Protein AF-A0A0W8F788-F1 (afdb_monomer_lite)

Organism: NCBI:txid938273

Foldseek 3Di:
DVVVVVVVVVVVVVVVVVVVVVVVVVVVVVLVVVVVVVLPDDDDPVSNVLLVQLLVCQVPVQFDALVVSCVSVVHDPVPVVVSVSNVVSLVVCVVSVQWDQDPHHIHGDD

Structure (mmCIF, N/CA/C/O backbone):
data_AF-A0A0W8F788-F1
#
_entry.id   AF-A0A0W8F788-F1
#
loop_
_atom_site.group_PDB
_atom_site.id
_atom_site.type_symbol
_atom_site.label_atom_id
_atom_site.label_alt_id
_atom_site.label_comp_id
_atom_site.label_asym_id
_atom_site.label_entity_id
_atom_site.label_seq_id
_atom_site.pdbx_PDB_ins_code
_atom_site.Cartn_x
_atom_site.Cartn_y
_atom_site.Cartn_z
_atom_site.occupancy
_atom_site.B_iso_or_equiv
_atom_site.auth_seq_id
_atom_site.auth_comp_id
_atom_site.auth_asym_id
_atom_site.auth_atom_id
_atom_site.pdbx_PDB_model_num
ATOM 1 N N . MET A 1 1 ? -23.296 -6.146 46.065 1.00 61.56 1 MET A N 1
ATOM 2 C CA . MET A 1 1 ? -23.721 -6.913 44.873 1.00 61.56 1 MET A CA 1
ATOM 3 C C . MET A 1 1 ? -22.659 -6.781 43.796 1.00 61.56 1 MET A C 1
ATOM 5 O O . MET A 1 1 ? -22.560 -5.747 43.152 1.00 61.56 1 MET A O 1
ATOM 9 N N . GLU A 1 2 ? -21.844 -7.814 43.640 1.00 76.00 2 GLU A N 1
ATOM 10 C CA . GLU A 1 2 ? -20.748 -7.891 42.664 1.00 76.00 2 GLU A CA 1
ATOM 11 C C . GLU A 1 2 ? -21.257 -7.888 41.210 1.00 76.00 2 GLU A C 1
ATOM 13 O O . GLU A 1 2 ? -20.710 -7.206 40.352 1.00 76.00 2 GLU A O 1
ATOM 18 N N . ILE A 1 3 ? -22.417 -8.511 40.971 1.00 83.56 3 ILE A N 1
ATOM 19 C CA . ILE A 1 3 ? -23.109 -8.543 39.670 1.00 83.56 3 ILE A CA 1
ATOM 20 C C . ILE A 1 3 ? -23.505 -7.139 39.175 1.00 83.56 3 ILE A C 1
ATOM 22 O O . ILE A 1 3 ? -23.503 -6.890 37.973 1.00 83.56 3 ILE A O 1
ATOM 26 N N . GLY A 1 4 ? -23.845 -6.217 40.082 1.00 83.38 4 GLY A N 1
ATOM 27 C CA . GLY A 1 4 ? -24.185 -4.834 39.727 1.00 83.38 4 GLY A CA 1
ATOM 28 C C . GLY A 1 4 ? -22.968 -4.057 39.226 1.00 83.38 4 GLY A C 1
ATOM 29 O O . GLY A 1 4 ? -23.030 -3.457 38.160 1.00 83.38 4 GLY A O 1
ATOM 30 N N . LYS A 1 5 ? -21.839 -4.165 39.940 1.00 87.56 5 LYS A N 1
ATOM 31 C CA . LYS A 1 5 ? -20.563 -3.551 39.539 1.00 87.56 5 LYS A CA 1
ATOM 32 C C . LYS A 1 5 ? -20.053 -4.097 38.207 1.00 87.56 5 LYS A C 1
ATOM 34 O O . LYS A 1 5 ? -19.721 -3.315 37.328 1.00 87.56 5 LYS A O 1
ATOM 39 N N . LEU A 1 6 ? -20.088 -5.418 38.023 1.00 87.06 6 LEU A N 1
ATOM 40 C CA . LEU A 1 6 ? -19.665 -6.050 36.769 1.00 87.06 6 LEU A CA 1
ATOM 41 C C . LEU A 1 6 ? -20.523 -5.613 35.568 1.0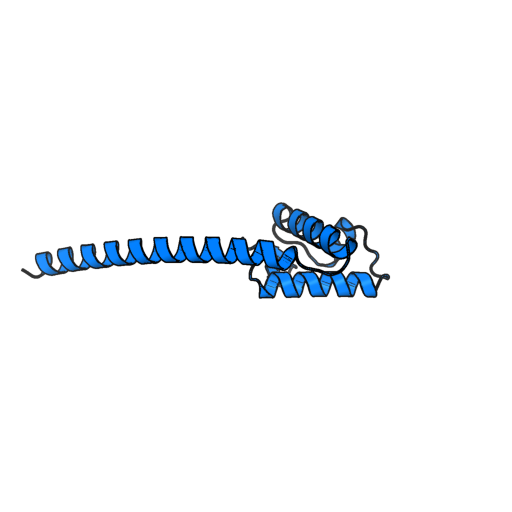0 87.06 6 LEU A C 1
ATOM 43 O O . LEU A 1 6 ? -20.022 -5.512 34.450 1.00 87.06 6 LEU A O 1
ATOM 47 N N . ARG A 1 7 ? -21.820 -5.340 35.775 1.00 88.25 7 ARG A N 1
ATOM 48 C CA . ARG A 1 7 ? -22.709 -4.823 34.720 1.00 88.25 7 ARG A CA 1
ATOM 49 C C . ARG A 1 7 ? -22.428 -3.364 34.366 1.00 88.25 7 ARG A C 1
ATOM 51 O O . ARG A 1 7 ? -22.538 -3.026 33.189 1.00 88.25 7 ARG A O 1
ATOM 58 N N . GLU A 1 8 ? -22.096 -2.541 35.356 1.00 92.50 8 GLU A N 1
ATOM 59 C CA . GLU A 1 8 ? -21.673 -1.146 35.170 1.00 92.50 8 GLU A CA 1
ATOM 60 C C . GLU A 1 8 ? -20.374 -1.099 34.353 1.00 92.50 8 GLU A C 1
ATOM 62 O O . GLU A 1 8 ? -20.330 -0.510 33.277 1.00 92.50 8 GLU A O 1
ATOM 67 N N . GLU A 1 9 ? -19.368 -1.862 34.780 1.00 90.06 9 GLU A N 1
ATOM 68 C CA . GLU A 1 9 ? -18.054 -1.939 34.136 1.00 90.06 9 GLU A CA 1
ATOM 69 C C . GLU A 1 9 ? -18.154 -2.482 32.699 1.00 90.06 9 GLU A C 1
ATOM 71 O O . GLU A 1 9 ? -17.581 -1.930 31.761 1.00 90.06 9 GLU A O 1
ATOM 76 N N . CYS A 1 10 ? -18.987 -3.503 32.468 1.00 91.88 10 CYS A N 1
ATOM 77 C CA . CYS A 1 10 ? -19.281 -3.996 31.118 1.00 91.88 10 CYS A CA 1
ATOM 78 C C . CYS A 1 10 ? -19.954 -2.962 30.205 1.00 91.88 10 CYS A C 1
ATOM 80 O O . CYS A 1 10 ? -19.898 -3.120 28.980 1.00 91.88 10 CYS A O 1
ATOM 82 N N . ARG A 1 11 ? -20.672 -1.984 30.767 1.00 93.25 11 ARG A N 1
ATOM 83 C CA . ARG A 1 11 ? -21.303 -0.905 30.002 1.00 93.25 11 ARG A CA 1
ATOM 84 C C . ARG A 1 11 ? -20.267 0.159 29.661 1.00 93.25 11 ARG A C 1
ATOM 86 O O . ARG A 1 11 ? -20.118 0.470 28.485 1.00 93.25 11 ARG A O 1
ATOM 93 N N . GLU A 1 12 ? -19.500 0.609 30.649 1.00 93.88 12 GLU A N 1
ATOM 94 C CA . GLU A 1 12 ? -18.423 1.588 30.462 1.00 93.88 12 GLU A CA 1
ATOM 95 C C . GLU A 1 12 ? -17.391 1.111 29.434 1.00 93.88 12 GLU A C 1
ATOM 97 O O . GLU A 1 12 ? -17.065 1.836 28.497 1.00 93.88 12 GLU A O 1
ATOM 102 N N . LEU A 1 13 ? -16.958 -0.151 29.527 1.00 90.88 13 LEU A N 1
ATOM 103 C CA . LEU A 1 13 ? -16.025 -0.741 28.563 1.00 90.88 13 LEU A CA 1
ATOM 104 C C . LEU A 1 13 ? -16.595 -0.788 27.139 1.00 90.88 13 LEU A C 1
ATOM 106 O O . LEU A 1 13 ? -15.853 -0.630 26.171 1.00 90.88 13 LEU A O 1
ATOM 110 N N . ARG A 1 14 ? -17.907 -1.004 26.981 1.00 92.12 14 ARG A N 1
ATOM 111 C CA . ARG A 1 14 ? -18.551 -0.983 25.657 1.00 92.12 14 ARG A CA 1
ATOM 112 C C . ARG A 1 14 ? -18.623 0.426 25.085 1.00 92.12 14 ARG A C 1
ATOM 114 O O . ARG A 1 14 ? -18.404 0.588 23.883 1.00 92.12 14 ARG A O 1
ATOM 121 N N . ASP A 1 15 ? -18.919 1.411 25.922 1.00 92.56 15 ASP A N 1
ATOM 122 C CA . ASP A 1 15 ? -19.011 2.808 25.508 1.00 92.56 15 ASP A CA 1
ATOM 123 C C . ASP A 1 15 ? -17.630 3.365 25.125 1.00 92.56 15 ASP A C 1
ATOM 125 O O . ASP A 1 15 ? -17.494 3.972 24.057 1.00 92.56 15 ASP A O 1
ATOM 129 N N . ASP A 1 16 ? -16.586 3.050 25.899 1.00 89.75 16 ASP A N 1
ATOM 130 C CA . ASP A 1 16 ? -15.191 3.390 25.576 1.00 89.75 16 ASP A CA 1
ATOM 131 C C . ASP A 1 16 ? -14.739 2.727 24.265 1.00 89.75 16 ASP A C 1
ATOM 133 O O . ASP A 1 16 ? -14.186 3.371 23.368 1.00 89.75 16 ASP A O 1
ATOM 137 N N . LEU A 1 17 ? -15.062 1.443 24.083 1.00 89.81 17 LEU A N 1
ATOM 138 C CA . LEU A 1 17 ? -14.739 0.717 22.855 1.00 89.81 17 LEU A CA 1
ATOM 139 C C . LEU A 1 17 ? -15.455 1.310 21.632 1.00 89.81 17 LEU A C 1
ATOM 141 O O . LEU A 1 17 ? -14.881 1.358 20.541 1.00 89.81 17 LEU A O 1
ATOM 145 N N . LYS A 1 18 ? -16.686 1.806 21.799 1.00 90.19 18 LYS A N 1
ATOM 146 C CA . LYS A 1 18 ? -17.425 2.500 20.737 1.00 90.19 18 LYS A CA 1
ATOM 147 C C . LYS A 1 18 ? -16.788 3.848 20.391 1.00 90.19 18 LYS A C 1
ATOM 149 O O . LYS A 1 18 ? -16.624 4.138 19.207 1.00 90.19 18 LYS A O 1
ATOM 154 N N . GLN A 1 19 ? -16.396 4.647 21.383 1.00 84.19 19 GLN A N 1
ATOM 155 C CA . GLN A 1 19 ? -15.704 5.919 21.142 1.00 84.19 19 GLN A CA 1
ATOM 156 C C . GLN A 1 19 ? -14.361 5.719 20.437 1.00 84.19 19 GLN A C 1
ATOM 158 O O . GLN A 1 19 ? -14.082 6.398 19.448 1.00 84.19 19 GLN A O 1
ATOM 163 N N . LYS A 1 20 ? -13.561 4.743 20.880 1.00 81.31 20 LYS A N 1
ATOM 164 C CA . LYS A 1 20 ? -12.270 4.413 20.256 1.00 81.31 20 LYS A CA 1
ATOM 165 C C . LYS A 1 20 ? -12.413 4.011 18.792 1.00 81.31 20 LYS A C 1
ATOM 167 O O . LYS A 1 20 ? -11.613 4.449 17.971 1.00 81.31 20 LYS A O 1
ATOM 172 N N . LYS A 1 21 ? -13.451 3.242 18.447 1.00 80.50 21 LYS A N 1
ATOM 173 C CA . LYS A 1 21 ? -13.752 2.887 17.050 1.00 80.50 21 LYS A CA 1
ATOM 174 C C . LYS A 1 21 ? -14.050 4.107 16.181 1.00 80.50 21 LYS A C 1
ATOM 176 O O . LYS A 1 21 ? -13.472 4.227 15.112 1.00 80.50 21 LYS A O 1
ATOM 181 N N . ILE A 1 22 ? -14.877 5.037 16.658 1.00 83.06 22 ILE A N 1
ATOM 182 C CA . ILE A 1 22 ? -15.213 6.263 15.910 1.00 83.06 22 ILE A CA 1
ATOM 183 C C . ILE A 1 22 ? -13.958 7.106 15.646 1.00 83.06 22 ILE A C 1
ATOM 185 O O . ILE A 1 22 ? -13.768 7.643 14.555 1.00 83.06 22 ILE A O 1
ATOM 189 N N . VAL A 1 23 ? -13.086 7.223 16.648 1.00 77.31 23 VAL A N 1
ATOM 190 C CA . VAL A 1 23 ? -11.823 7.959 16.521 1.00 77.31 23 VAL A CA 1
ATOM 191 C C . VAL A 1 23 ? -10.881 7.269 15.5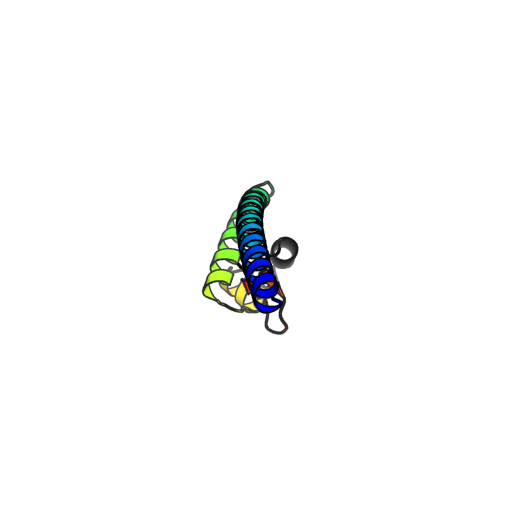28 1.00 77.31 23 VAL A C 1
ATOM 193 O O . VAL A 1 23 ? -10.291 7.948 14.690 1.00 77.31 23 VAL A O 1
ATOM 196 N N . LEU A 1 24 ? -10.788 5.936 15.568 1.00 74.38 24 LEU A N 1
ATOM 197 C CA . LEU A 1 24 ? -10.030 5.150 14.589 1.00 74.38 24 LEU A CA 1
ATOM 198 C C . LEU A 1 24 ? -10.547 5.357 13.161 1.00 74.38 24 LEU A C 1
ATOM 200 O O . LEU A 1 24 ? -9.757 5.701 12.290 1.00 74.38 24 LEU A O 1
ATOM 204 N N . GLU A 1 25 ? -11.856 5.245 12.930 1.00 73.50 25 GLU A N 1
ATOM 205 C CA . GLU A 1 25 ? -12.471 5.457 11.608 1.00 73.50 25 GLU A CA 1
ATOM 206 C C . GLU A 1 25 ? -12.192 6.867 11.059 1.00 73.50 25 GLU A C 1
ATOM 208 O O . GLU A 1 25 ? -11.946 7.060 9.861 1.00 73.50 25 GLU A O 1
ATOM 213 N N . LYS A 1 26 ? -12.191 7.877 11.939 1.00 71.94 26 LYS A N 1
ATOM 214 C CA . LYS A 1 26 ? -11.844 9.251 11.568 1.00 71.94 26 LYS A CA 1
ATOM 215 C C . LYS A 1 26 ? -10.372 9.371 11.172 1.00 71.94 26 LYS A C 1
ATOM 217 O O . LYS A 1 26 ? -10.081 9.960 10.132 1.00 71.94 26 LYS A O 1
ATOM 222 N N . TYR A 1 27 ? -9.460 8.785 11.947 1.00 65.81 27 TYR A N 1
ATOM 223 C CA . TYR A 1 27 ? -8.036 8.781 11.609 1.00 65.81 27 TYR A CA 1
ATOM 224 C C . TYR A 1 27 ? -7.736 7.993 10.335 1.00 65.81 27 TYR A C 1
ATOM 226 O O . TYR A 1 27 ? -6.933 8.445 9.526 1.00 65.81 27 TYR A O 1
ATOM 234 N N . GLU A 1 28 ? -8.406 6.866 10.101 1.00 72.38 28 GLU A N 1
ATOM 235 C CA . GLU A 1 28 ? -8.314 6.119 8.842 1.00 72.38 28 GLU A CA 1
ATOM 236 C C . GLU A 1 28 ? -8.782 6.963 7.650 1.00 72.38 28 GLU A C 1
ATOM 238 O O . GLU A 1 28 ? -8.144 6.964 6.595 1.00 72.38 28 GLU A O 1
ATOM 243 N N . SER A 1 29 ? -9.862 7.728 7.823 1.00 68.00 29 SER A N 1
ATOM 244 C CA . SER A 1 29 ? -10.386 8.633 6.794 1.00 68.00 29 SER A CA 1
ATOM 245 C C . SER A 1 29 ? -9.432 9.795 6.499 1.00 68.00 29 SER A C 1
ATOM 247 O O . SER A 1 29 ? -9.196 10.122 5.335 1.00 68.00 29 SER A O 1
ATOM 249 N N . GLU A 1 30 ? -8.848 10.398 7.534 1.00 70.62 30 GLU A N 1
ATOM 250 C CA . GLU A 1 30 ? -7.841 11.456 7.397 1.00 70.62 30 GLU A CA 1
ATOM 251 C C . GLU A 1 30 ? -6.553 10.922 6.761 1.00 70.62 30 GLU A C 1
ATOM 253 O O . GLU A 1 30 ? -6.044 11.528 5.819 1.00 70.62 30 GLU A O 1
ATOM 258 N N . LEU A 1 31 ? -6.081 9.743 7.177 1.00 66.25 31 LEU A N 1
ATOM 259 C CA . LEU A 1 31 ? -4.963 9.043 6.539 1.00 66.25 31 LEU A CA 1
ATOM 260 C C . LEU A 1 31 ? -5.250 8.767 5.067 1.00 66.25 31 LEU A C 1
ATOM 262 O O . LEU A 1 31 ? -4.394 9.013 4.227 1.00 66.25 31 LEU A O 1
ATOM 266 N N . LYS A 1 32 ? -6.452 8.298 4.720 1.00 67.12 32 LYS A N 1
ATOM 267 C CA . LYS A 1 32 ? -6.858 8.085 3.324 1.00 67.12 32 LYS A CA 1
ATOM 268 C C . LYS A 1 32 ? -6.838 9.383 2.514 1.00 67.12 32 LYS A C 1
ATOM 270 O O . LYS A 1 32 ? -6.428 9.352 1.353 1.00 67.12 32 LYS A O 1
ATOM 275 N N . ARG A 1 33 ? -7.234 10.507 3.119 1.00 65.31 33 ARG A N 1
ATOM 276 C CA . ARG A 1 33 ? -7.187 11.831 2.484 1.00 65.31 33 ARG A CA 1
ATOM 277 C C . ARG A 1 33 ? -5.748 12.292 2.251 1.00 65.31 33 ARG A C 1
ATOM 279 O O . ARG A 1 33 ? -5.391 12.556 1.106 1.00 65.31 33 ARG A O 1
ATOM 286 N N . TYR A 1 34 ? -4.907 12.274 3.284 1.00 59.94 34 TYR A N 1
ATOM 287 C CA . TYR A 1 34 ? -3.490 12.630 3.163 1.00 59.94 34 TYR A CA 1
ATOM 288 C C . TYR A 1 34 ? -2.736 11.712 2.203 1.00 59.94 34 TYR A C 1
ATOM 290 O O . TYR A 1 34 ? -1.942 12.193 1.402 1.00 59.94 34 TYR A O 1
ATOM 298 N N . ARG A 1 35 ? -3.039 10.405 2.212 1.00 65.25 35 ARG A N 1
ATOM 299 C CA . ARG A 1 35 ? -2.561 9.455 1.200 1.00 65.25 35 ARG A CA 1
ATOM 300 C C . ARG A 1 35 ? -2.910 9.980 -0.188 1.00 65.25 35 ARG A C 1
ATOM 302 O O . ARG A 1 35 ? -2.014 10.203 -0.986 1.00 65.25 35 ARG A O 1
ATOM 309 N N . SER A 1 36 ? -4.192 10.233 -0.465 1.00 61.66 36 SER A N 1
ATOM 310 C CA . SER A 1 36 ? -4.619 10.694 -1.792 1.00 61.66 36 SER A CA 1
ATOM 311 C C . SER A 1 36 ? -3.955 12.001 -2.232 1.00 61.66 36 SER A C 1
ATOM 313 O O . SER A 1 36 ? -3.623 12.122 -3.404 1.00 61.66 36 SER A O 1
ATOM 315 N N . GLU A 1 37 ? -3.708 12.930 -1.310 1.00 58.53 37 GLU A N 1
ATOM 316 C CA . GLU A 1 37 ? -3.039 14.207 -1.583 1.00 58.53 37 GLU A CA 1
ATOM 317 C C . GLU A 1 37 ? -1.534 14.011 -1.876 1.00 58.53 37 GLU A C 1
ATOM 319 O O . GLU A 1 37 ? -1.036 14.528 -2.874 1.00 58.53 37 GLU A O 1
ATOM 324 N N . ALA A 1 38 ? -0.825 13.172 -1.109 1.00 57.28 38 ALA A N 1
ATOM 325 C CA . ALA A 1 38 ? 0.606 12.897 -1.300 1.00 57.28 38 ALA A CA 1
ATOM 326 C C . ALA A 1 38 ? 0.929 12.139 -2.605 1.00 57.28 38 ALA A C 1
ATOM 328 O O . ALA A 1 38 ? 1.986 12.353 -3.192 1.00 57.28 38 ALA A O 1
ATOM 329 N N . PHE A 1 39 ? 0.016 11.296 -3.111 1.00 55.94 39 PHE A N 1
ATOM 330 C CA . PHE A 1 39 ? 0.176 10.664 -4.437 1.00 55.94 39 PHE A CA 1
ATOM 331 C C . PHE A 1 39 ? -0.122 11.611 -5.608 1.00 55.94 39 PHE A C 1
ATOM 333 O O . PHE A 1 39 ? 0.144 11.257 -6.763 1.00 55.94 39 PHE A O 1
ATOM 340 N N . LEU A 1 40 ? -0.703 12.785 -5.340 1.00 53.28 40 LEU A N 1
ATOM 341 C CA . LEU A 1 40 ? -1.010 13.793 -6.352 1.00 53.28 40 LEU A CA 1
ATOM 342 C C . LEU A 1 40 ? 0.115 14.827 -6.508 1.00 53.28 40 LEU A C 1
ATOM 344 O O . LEU A 1 40 ? 0.250 15.371 -7.605 1.00 53.28 40 LEU A O 1
ATOM 348 N N . GLU A 1 41 ? 0.959 15.071 -5.502 1.00 48.09 41 GLU A N 1
ATOM 349 C CA . GLU A 1 41 ? 2.023 16.084 -5.586 1.00 48.09 41 GLU A CA 1
ATOM 350 C C . GLU A 1 41 ? 3.321 15.582 -6.262 1.00 48.09 41 GLU A C 1
ATOM 352 O O . GLU A 1 41 ? 4.019 14.687 -5.803 1.00 48.09 41 GLU A O 1
ATOM 357 N N . ASP A 1 42 ? 3.582 16.202 -7.418 1.00 49.09 42 ASP A N 1
ATOM 358 C CA . ASP A 1 42 ? 4.841 16.470 -8.120 1.00 49.09 42 ASP A CA 1
ATOM 359 C C . ASP A 1 42 ? 5.956 15.414 -8.227 1.00 49.09 42 ASP A C 1
ATOM 361 O O . ASP A 1 42 ? 6.893 15.370 -7.431 1.00 49.09 42 ASP A O 1
ATOM 365 N N . LYS A 1 43 ? 5.957 14.710 -9.373 1.00 46.03 43 LYS A N 1
ATOM 366 C CA . LYS A 1 43 ? 7.063 14.671 -10.364 1.00 46.03 43 LYS A CA 1
ATOM 367 C C . LYS A 1 43 ? 6.646 13.807 -11.566 1.00 46.03 43 LYS A C 1
ATOM 369 O O . LYS A 1 43 ? 6.421 12.621 -11.401 1.00 46.03 43 LYS A O 1
ATOM 374 N N . PHE A 1 44 ? 6.589 14.391 -12.770 1.00 53.84 44 PHE A N 1
ATOM 375 C CA . PHE A 1 44 ? 6.271 13.743 -14.064 1.00 53.84 44 PHE A CA 1
ATOM 376 C C . PHE A 1 44 ? 4.815 13.260 -14.275 1.00 53.84 44 PHE A C 1
ATOM 378 O O . PHE A 1 44 ? 4.268 12.488 -13.489 1.00 53.84 44 PHE A O 1
ATOM 385 N N . GLU A 1 45 ? 4.202 13.627 -15.414 1.00 59.19 45 GLU A N 1
ATOM 386 C CA . GLU A 1 45 ? 2.910 13.060 -15.860 1.00 59.19 45 GLU A CA 1
ATOM 387 C C . GLU A 1 45 ? 2.950 11.525 -15.930 1.00 59.19 45 GLU A C 1
ATOM 389 O O . GLU A 1 45 ? 1.987 10.860 -15.548 1.00 59.19 45 GLU A O 1
ATOM 394 N N . GLY A 1 46 ? 4.096 10.966 -16.338 1.00 60.22 46 GLY A N 1
ATOM 395 C CA . GLY A 1 46 ? 4.330 9.523 -16.379 1.00 60.22 46 GLY A CA 1
ATOM 396 C C . GLY A 1 46 ? 4.204 8.856 -15.009 1.00 60.22 46 GLY A C 1
ATOM 397 O O . GLY A 1 46 ? 3.495 7.865 -14.884 1.00 60.22 46 GLY A O 1
ATOM 398 N N . ALA A 1 47 ? 4.793 9.425 -13.951 1.00 63.09 47 ALA A N 1
ATOM 399 C CA . ALA A 1 47 ? 4.704 8.837 -12.613 1.00 63.09 47 ALA A CA 1
ATOM 400 C C . ALA A 1 47 ? 3.270 8.871 -12.066 1.00 63.09 47 ALA A C 1
ATOM 402 O O . ALA A 1 47 ? 2.813 7.901 -11.465 1.00 63.09 47 ALA A O 1
ATOM 403 N N . ARG A 1 48 ? 2.515 9.948 -12.337 1.00 66.06 48 ARG A N 1
ATOM 404 C CA . ARG A 1 48 ? 1.088 10.019 -11.977 1.00 66.06 48 ARG A CA 1
ATOM 405 C C . ARG A 1 48 ? 0.250 8.988 -12.736 1.00 66.06 48 ARG A C 1
ATOM 407 O O . ARG A 1 48 ? -0.689 8.437 -12.159 1.00 66.06 48 ARG A O 1
ATOM 414 N N . LYS A 1 49 ? 0.560 8.738 -14.013 1.00 70.38 49 LYS A N 1
ATOM 415 C CA . LYS A 1 49 ? -0.102 7.705 -14.822 1.00 70.38 49 LYS A CA 1
ATOM 416 C C . LYS A 1 49 ? 0.188 6.310 -14.260 1.00 70.38 49 LYS A C 1
ATOM 418 O O . LYS A 1 49 ? -0.757 5.591 -13.941 1.00 70.38 49 LYS A O 1
ATOM 423 N N . PHE A 1 50 ? 1.460 5.988 -14.029 1.00 74.31 50 PHE A N 1
ATOM 424 C CA . PHE A 1 50 ? 1.864 4.688 -13.494 1.00 74.31 50 PHE A CA 1
ATOM 425 C C . PHE A 1 50 ? 1.342 4.446 -12.076 1.00 74.31 50 PHE A C 1
ATOM 427 O O . PHE A 1 50 ? 0.819 3.371 -11.818 1.00 74.31 50 PHE A O 1
ATOM 434 N N . ASN A 1 51 ? 1.327 5.449 -11.191 1.00 76.19 51 ASN A N 1
ATOM 435 C CA . ASN A 1 51 ? 0.711 5.311 -9.864 1.00 76.19 51 ASN A CA 1
ATOM 436 C C . ASN A 1 51 ? -0.761 4.876 -9.950 1.00 76.19 51 ASN A C 1
ATOM 438 O O . ASN A 1 51 ? -1.199 3.986 -9.218 1.00 76.19 51 ASN A O 1
ATOM 442 N N . LYS A 1 52 ? -1.543 5.479 -10.856 1.00 80.94 52 LYS A N 1
ATOM 443 C CA . LYS A 1 52 ? -2.952 5.104 -11.053 1.00 80.94 52 LYS A CA 1
ATOM 444 C C . LYS A 1 52 ? -3.089 3.682 -11.595 1.00 80.94 52 LYS A C 1
ATOM 446 O O . LYS A 1 52 ? -3.958 2.946 -11.128 1.00 80.94 52 LYS A O 1
ATOM 451 N N . GLU A 1 53 ? -2.247 3.303 -12.550 1.00 86.62 53 GLU A N 1
ATOM 452 C CA . GLU A 1 53 ? -2.255 1.971 -13.162 1.00 86.62 53 GLU A CA 1
ATOM 453 C C . GLU A 1 53 ? -1.821 0.886 -12.167 1.00 86.62 53 GLU A C 1
ATOM 455 O O . GLU A 1 53 ? -2.542 -0.098 -12.007 1.00 86.62 53 GLU A O 1
ATOM 460 N N . ILE A 1 54 ? -0.747 1.109 -11.400 1.00 88.62 54 ILE A N 1
ATOM 461 C CA . ILE A 1 54 ? -0.285 0.234 -10.309 1.00 88.62 54 ILE A CA 1
ATOM 462 C C . ILE A 1 54 ? -1.412 -0.001 -9.301 1.00 88.62 54 ILE A C 1
ATOM 464 O O . ILE A 1 54 ? -1.733 -1.146 -8.979 1.00 88.62 54 ILE A O 1
ATOM 468 N N . ILE A 1 55 ? -2.067 1.066 -8.832 1.00 86.56 55 ILE A N 1
ATOM 469 C CA . ILE A 1 55 ? -3.188 0.953 -7.887 1.00 86.56 55 ILE A CA 1
ATOM 470 C C . ILE A 1 55 ? -4.346 0.159 -8.507 1.00 86.56 55 ILE A C 1
ATOM 472 O O . ILE A 1 55 ? -4.949 -0.681 -7.834 1.00 86.56 55 ILE A O 1
ATOM 476 N N . ALA A 1 56 ? -4.672 0.409 -9.777 1.00 88.44 56 ALA A N 1
ATOM 477 C CA . ALA A 1 56 ? -5.740 -0.301 -10.475 1.00 88.44 56 ALA A CA 1
ATOM 478 C C . ALA A 1 56 ? -5.431 -1.796 -10.659 1.00 88.44 56 ALA A C 1
ATOM 480 O O . ALA A 1 56 ? -6.350 -2.613 -10.589 1.00 88.44 56 ALA A O 1
ATOM 481 N N . ILE A 1 57 ? -4.166 -2.161 -10.888 1.00 91.62 57 ILE A N 1
ATOM 482 C CA . ILE A 1 57 ? -3.697 -3.552 -10.966 1.00 91.62 57 ILE A CA 1
ATOM 483 C C . ILE A 1 57 ? -3.793 -4.210 -9.589 1.00 91.62 57 ILE A C 1
ATOM 485 O O . ILE A 1 57 ? -4.488 -5.206 -9.412 1.00 91.62 57 ILE A O 1
ATOM 489 N N . LEU A 1 58 ? -3.203 -3.603 -8.565 1.00 90.50 58 LEU A N 1
ATOM 490 C CA . LEU A 1 58 ? -3.168 -4.183 -7.221 1.00 90.50 58 LEU A CA 1
ATOM 491 C C . LEU A 1 58 ? -4.560 -4.414 -6.622 1.00 90.50 58 LEU A C 1
ATOM 493 O O . LEU A 1 58 ? -4.789 -5.440 -5.979 1.00 90.50 58 LEU A O 1
ATOM 497 N N . LYS A 1 59 ? -5.510 -3.504 -6.870 1.00 88.56 59 LYS A N 1
ATOM 498 C CA . LYS A 1 59 ? -6.898 -3.648 -6.403 1.00 88.56 59 LYS A CA 1
ATOM 499 C C . LYS A 1 59 ? -7.645 -4.824 -7.035 1.00 88.56 59 LYS A C 1
ATOM 501 O O . LYS A 1 59 ? -8.531 -5.371 -6.384 1.00 88.56 59 LYS A O 1
ATOM 506 N N . ARG A 1 60 ? -7.327 -5.201 -8.280 1.00 90.00 60 ARG A N 1
ATOM 507 C CA . ARG A 1 60 ? -7.994 -6.320 -8.976 1.00 90.00 60 ARG A CA 1
ATOM 508 C C . ARG A 1 60 ? -7.275 -7.657 -8.797 1.00 90.00 60 ARG A C 1
ATOM 510 O O . ARG A 1 60 ? -7.932 -8.692 -8.808 1.00 90.00 60 ARG A O 1
ATOM 517 N N . SER A 1 61 ? -5.953 -7.639 -8.633 1.00 84.56 61 SER A N 1
ATOM 518 C CA . SER A 1 61 ? -5.120 -8.847 -8.717 1.00 84.56 61 SER A CA 1
ATOM 519 C C . SER A 1 61 ? -4.983 -9.601 -7.390 1.00 84.56 61 SER A C 1
ATOM 521 O O . SER A 1 61 ? -4.545 -10.749 -7.379 1.00 84.56 61 SER A O 1
ATOM 523 N N . GLY A 1 62 ? -5.370 -8.997 -6.260 1.00 86.81 62 GLY A N 1
ATOM 524 C CA . GLY A 1 62 ? -5.256 -9.594 -4.924 1.00 86.81 62 GLY A CA 1
ATOM 525 C C . GLY A 1 62 ? -3.805 -9.679 -4.438 1.00 86.81 62 GLY A C 1
ATOM 526 O O . GLY A 1 62 ? -3.432 -8.965 -3.512 1.00 86.81 62 GLY A O 1
ATOM 527 N N . VAL A 1 63 ? -2.988 -10.532 -5.064 1.00 92.75 63 VAL A N 1
ATOM 528 C CA . VAL A 1 63 ? -1.524 -10.587 -4.913 1.00 92.75 63 VAL A CA 1
ATOM 529 C C . VAL A 1 63 ? -0.904 -10.703 -6.304 1.00 92.75 63 VAL A C 1
ATOM 531 O O . VAL A 1 63 ? -1.269 -11.607 -7.054 1.00 92.75 63 VAL A O 1
ATOM 534 N N . ILE A 1 64 ? 0.036 -9.821 -6.640 1.00 95.12 64 ILE A N 1
ATOM 535 C CA . ILE A 1 64 ? 0.728 -9.819 -7.936 1.00 95.12 64 ILE A CA 1
ATOM 536 C C . ILE A 1 64 ? 2.240 -9.723 -7.740 1.00 95.12 64 ILE A C 1
ATOM 538 O O . ILE A 1 64 ? 2.723 -8.892 -6.974 1.00 95.12 64 ILE A O 1
ATOM 542 N N . ASP A 1 65 ? 3.002 -10.580 -8.409 1.00 93.88 65 ASP A N 1
ATOM 543 C CA . ASP A 1 65 ? 4.460 -10.487 -8.407 1.00 93.88 65 ASP A CA 1
ATOM 544 C C . ASP A 1 65 ? 4.958 -9.313 -9.264 1.00 93.88 65 ASP A C 1
ATOM 546 O O . ASP A 1 65 ? 4.255 -8.808 -10.140 1.00 93.88 65 ASP A O 1
ATOM 550 N N . SER A 1 66 ? 6.188 -8.867 -9.004 1.00 89.00 66 SER A N 1
ATOM 551 C CA . SER A 1 66 ? 6.762 -7.705 -9.686 1.00 89.00 66 SER A CA 1
ATOM 552 C C . SER A 1 66 ? 6.893 -7.897 -11.200 1.00 89.00 66 SER A C 1
ATOM 554 O O . SER A 1 66 ? 6.752 -6.924 -11.930 1.00 89.00 66 SER A O 1
ATOM 556 N N . TYR A 1 67 ? 7.125 -9.122 -11.688 1.00 90.69 67 TYR A N 1
ATOM 557 C CA . TYR A 1 67 ? 7.254 -9.372 -13.126 1.00 90.69 67 TYR A CA 1
ATOM 558 C C . TYR A 1 67 ? 5.911 -9.208 -13.834 1.00 90.69 67 TYR A C 1
ATOM 560 O O . TYR A 1 67 ? 5.832 -8.491 -14.827 1.00 90.69 67 TYR A O 1
ATOM 568 N N . ARG A 1 68 ? 4.843 -9.800 -13.287 1.00 93.00 68 ARG A N 1
ATOM 569 C CA . ARG A 1 68 ? 3.482 -9.621 -13.816 1.00 93.00 68 ARG A CA 1
ATOM 570 C C . ARG A 1 68 ? 3.004 -8.180 -13.727 1.00 93.00 68 ARG A C 1
ATOM 572 O O . ARG A 1 68 ? 2.322 -7.714 -14.628 1.00 93.00 68 ARG A O 1
ATOM 579 N N . LEU A 1 69 ? 3.365 -7.469 -12.659 1.00 92.88 69 LEU A N 1
ATOM 580 C CA . LEU A 1 69 ? 3.028 -6.054 -12.531 1.00 92.88 69 LEU A CA 1
ATOM 581 C C . LEU A 1 69 ? 3.678 -5.219 -13.643 1.00 92.88 69 LEU A C 1
ATOM 583 O O . LEU A 1 69 ? 3.001 -4.386 -14.232 1.00 92.88 69 LEU A O 1
ATOM 587 N N . LEU A 1 70 ? 4.960 -5.445 -13.941 1.00 92.12 70 LEU A N 1
ATOM 588 C CA . LEU A 1 70 ? 5.662 -4.737 -15.019 1.00 92.12 70 LEU A CA 1
ATOM 589 C C . LEU A 1 70 ? 5.095 -5.089 -16.402 1.00 92.12 70 LEU A C 1
ATOM 591 O O . LEU A 1 70 ? 4.888 -4.188 -17.211 1.00 92.12 70 LEU A O 1
ATOM 595 N N . ASP A 1 71 ? 4.765 -6.361 -16.633 1.00 93.00 71 ASP A N 1
ATOM 596 C CA . ASP A 1 71 ? 4.126 -6.833 -17.869 1.00 93.00 71 ASP A CA 1
ATOM 597 C C . ASP A 1 71 ? 2.746 -6.183 -18.087 1.00 93.00 71 ASP A C 1
ATOM 599 O O . ASP A 1 71 ? 2.469 -5.641 -19.156 1.00 93.00 71 ASP A O 1
ATOM 603 N N . GLU A 1 72 ? 1.904 -6.116 -17.048 1.00 93.12 72 GLU A N 1
ATOM 604 C CA . GLU A 1 72 ? 0.599 -5.438 -17.116 1.00 93.12 72 GLU A CA 1
ATOM 605 C C . GLU A 1 72 ? 0.710 -3.914 -17.306 1.00 93.12 72 GLU A C 1
ATOM 607 O O . GLU A 1 72 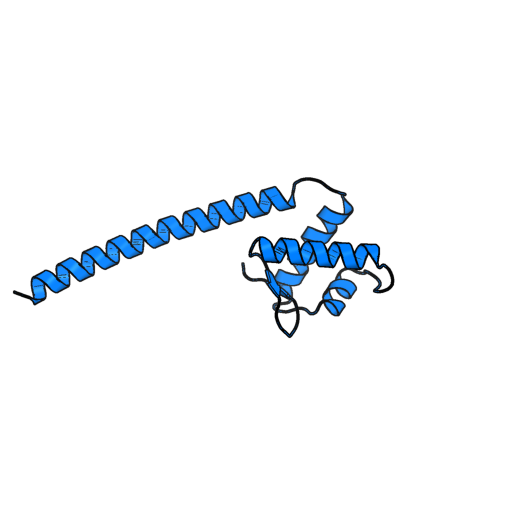? -0.229 -3.288 -17.805 1.00 93.12 72 GLU A O 1
ATOM 612 N N . LEU A 1 73 ? 1.841 -3.316 -16.923 1.00 89.88 73 LEU A N 1
ATOM 613 C CA . LEU A 1 73 ? 2.167 -1.909 -17.185 1.00 89.88 73 LEU A CA 1
ATOM 614 C C . LEU A 1 73 ? 2.808 -1.692 -18.567 1.00 89.88 73 LEU A C 1
ATOM 616 O O . LEU A 1 73 ? 3.009 -0.544 -18.965 1.00 89.88 73 LEU A O 1
ATOM 620 N N . GLY A 1 74 ? 3.123 -2.767 -19.298 1.00 89.81 74 GLY A N 1
ATOM 621 C CA . GLY A 1 74 ? 3.809 -2.713 -20.588 1.00 89.81 74 GLY A CA 1
ATOM 622 C C . GLY A 1 74 ? 5.256 -2.220 -20.495 1.00 89.81 74 GLY A C 1
ATOM 623 O O . GLY A 1 74 ? 5.735 -1.599 -21.440 1.00 89.81 74 GLY A O 1
ATOM 624 N N . ILE A 1 75 ? 5.922 -2.444 -19.357 1.00 88.69 75 ILE A N 1
ATOM 625 C CA . ILE A 1 75 ? 7.306 -2.023 -19.101 1.00 88.69 75 ILE A CA 1
ATOM 626 C C . ILE A 1 75 ? 8.245 -3.200 -19.355 1.00 88.69 75 ILE A C 1
ATOM 628 O O . ILE A 1 75 ? 8.096 -4.263 -18.747 1.00 88.69 75 ILE A O 1
ATOM 632 N N . ASP A 1 76 ? 9.247 -2.998 -20.212 1.00 87.69 76 ASP A N 1
ATOM 633 C CA . ASP A 1 76 ? 10.279 -4.004 -20.451 1.00 87.69 76 ASP A CA 1
ATOM 634 C C . ASP A 1 76 ? 11.252 -4.067 -19.256 1.00 87.69 76 ASP A C 1
ATOM 636 O O . ASP A 1 76 ? 11.677 -3.049 -18.706 1.00 87.69 76 ASP A O 1
ATOM 640 N N . LEU A 1 77 ? 11.654 -5.277 -18.858 1.00 85.19 77 LEU A N 1
ATOM 641 C CA . LEU A 1 77 ? 12.642 -5.505 -17.795 1.00 85.19 77 LEU A CA 1
ATOM 642 C C . LEU A 1 77 ? 14.014 -4.881 -18.103 1.00 85.19 77 LEU A C 1
ATOM 644 O O . LEU A 1 77 ? 14.805 -4.654 -17.186 1.00 85.19 77 LEU A O 1
ATOM 648 N N . ASN A 1 78 ? 14.297 -4.599 -19.376 1.00 89.19 78 ASN A N 1
ATOM 649 C CA . ASN A 1 78 ? 15.507 -3.920 -19.828 1.00 89.19 78 ASN A CA 1
ATOM 650 C C . ASN A 1 78 ? 15.459 -2.395 -19.610 1.00 89.19 78 ASN A C 1
ATOM 652 O O . ASN A 1 78 ? 16.504 -1.741 -19.633 1.00 89.19 78 ASN A O 1
ATOM 656 N N . GLU A 1 79 ? 14.283 -1.813 -19.355 1.00 86.75 79 GLU A N 1
ATOM 657 C CA . GLU A 1 79 ? 14.116 -0.388 -19.051 1.00 86.75 79 GLU A CA 1
ATOM 658 C C . GLU A 1 79 ? 14.421 -0.109 -17.572 1.00 86.75 79 GLU A C 1
ATOM 660 O O . GLU A 1 79 ? 13.543 0.219 -16.771 1.00 86.75 79 GLU A O 1
ATOM 665 N N . ALA A 1 80 ? 15.696 -0.248 -17.195 1.00 87.31 80 ALA A N 1
ATOM 666 C CA . ALA A 1 80 ? 16.157 -0.197 -15.804 1.00 87.31 80 ALA A CA 1
ATOM 667 C C . ALA A 1 80 ? 15.679 1.047 -15.026 1.00 87.31 80 ALA A C 1
ATOM 669 O O . ALA A 1 80 ? 15.351 0.943 -13.841 1.00 87.31 80 ALA A O 1
ATOM 670 N N . ASP A 1 81 ? 15.596 2.207 -15.683 1.00 83.94 81 ASP A N 1
ATOM 671 C CA . ASP A 1 81 ? 15.101 3.443 -15.070 1.00 83.94 81 ASP A CA 1
ATOM 672 C C . ASP A 1 81 ? 13.608 3.365 -14.722 1.00 83.94 81 ASP A C 1
ATOM 674 O O . ASP A 1 81 ? 13.208 3.785 -13.631 1.00 83.94 81 ASP A O 1
ATOM 678 N N . LEU A 1 82 ? 12.788 2.777 -15.600 1.00 83.50 82 LEU A N 1
ATOM 679 C CA . LEU A 1 82 ? 11.366 2.559 -15.337 1.00 83.50 82 LEU A CA 1
ATOM 680 C C . LEU A 1 82 ? 11.170 1.501 -14.258 1.00 83.50 82 LEU A C 1
ATOM 682 O O . LEU A 1 82 ? 10.445 1.746 -13.299 1.00 83.50 82 LEU A O 1
ATOM 686 N N . VAL A 1 83 ? 11.871 0.368 -14.342 1.00 88.00 83 VAL A N 1
ATOM 687 C CA . VAL A 1 83 ? 11.808 -0.688 -13.318 1.00 88.00 83 VAL A CA 1
ATOM 688 C C . VAL A 1 83 ? 12.15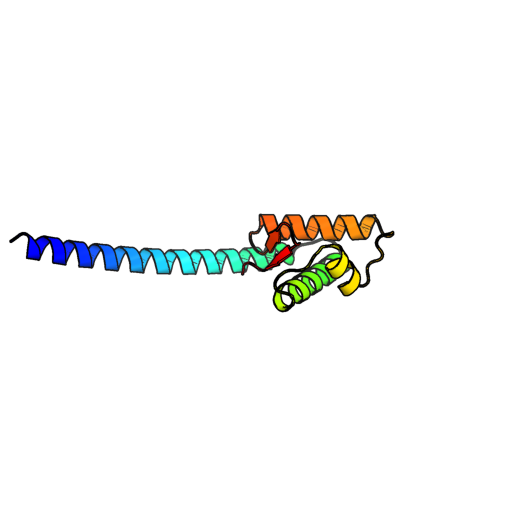4 -0.133 -11.933 1.00 88.00 83 VAL A C 1
ATOM 690 O O . VAL A 1 83 ? 11.460 -0.408 -10.947 1.00 88.00 83 VAL A O 1
ATOM 693 N N . LYS A 1 84 ? 13.193 0.706 -11.849 1.00 87.19 84 LYS A N 1
ATOM 694 C CA . LYS A 1 84 ? 13.579 1.381 -10.606 1.00 87.19 84 LYS A CA 1
ATOM 695 C C . LYS A 1 84 ? 12.511 2.369 -10.137 1.00 87.19 84 LYS A C 1
ATOM 697 O O . LYS A 1 84 ? 12.232 2.424 -8.941 1.00 87.19 84 LYS A O 1
ATOM 702 N N . ALA A 1 85 ? 11.896 3.119 -11.051 1.00 83.88 85 ALA A N 1
ATOM 703 C CA . ALA A 1 85 ? 10.814 4.044 -10.723 1.00 83.88 85 ALA A CA 1
ATOM 704 C C . ALA A 1 85 ? 9.574 3.317 -10.174 1.00 83.88 85 ALA A C 1
ATOM 706 O O . ALA A 1 85 ? 9.032 3.740 -9.156 1.00 83.88 85 ALA A O 1
ATOM 707 N N . ILE A 1 86 ? 9.167 2.200 -10.784 1.00 87.56 86 ILE A N 1
ATOM 708 C CA . ILE A 1 86 ? 8.050 1.372 -10.298 1.00 87.56 86 ILE A CA 1
ATOM 709 C C . ILE A 1 86 ? 8.376 0.760 -8.936 1.00 87.56 86 ILE A C 1
ATOM 711 O O . ILE A 1 86 ? 7.546 0.797 -8.031 1.00 87.56 86 ILE A O 1
ATOM 715 N N . SER A 1 87 ? 9.600 0.257 -8.754 1.00 89.12 87 SER A N 1
ATOM 716 C CA . SER A 1 87 ? 10.039 -0.282 -7.459 1.00 89.12 87 SER A CA 1
ATOM 717 C C . SER A 1 87 ? 9.951 0.780 -6.360 1.00 89.12 87 SER A C 1
ATOM 719 O O . SER A 1 87 ? 9.386 0.525 -5.301 1.00 89.12 87 SER A O 1
ATOM 721 N N . ARG A 1 88 ? 10.413 2.004 -6.649 1.00 86.38 88 ARG A N 1
ATOM 722 C CA . ARG A 1 88 ? 10.309 3.148 -5.736 1.00 86.38 88 ARG A CA 1
ATOM 723 C C . ARG A 1 88 ? 8.856 3.491 -5.401 1.00 86.38 88 ARG A C 1
ATOM 725 O O . ARG A 1 88 ? 8.537 3.715 -4.242 1.00 86.38 88 ARG A O 1
ATOM 732 N N . GLN A 1 89 ? 7.972 3.489 -6.398 1.00 84.19 89 GLN A N 1
ATOM 733 C CA . GLN A 1 89 ? 6.545 3.749 -6.189 1.00 84.19 89 GLN A CA 1
ATOM 734 C C . GLN A 1 89 ? 5.891 2.691 -5.292 1.00 84.19 89 GLN A C 1
ATOM 736 O O . GLN A 1 89 ? 5.049 3.032 -4.465 1.00 84.19 89 GLN A O 1
ATOM 741 N N . LEU A 1 90 ? 6.279 1.419 -5.416 1.00 88.75 90 LEU A N 1
ATOM 742 C CA . LEU A 1 90 ? 5.784 0.342 -4.551 1.00 88.75 90 LEU A CA 1
ATOM 743 C C . LEU A 1 90 ? 6.299 0.466 -3.114 1.00 88.75 90 LEU A C 1
ATOM 745 O O . LEU A 1 90 ? 5.511 0.304 -2.185 1.00 88.75 90 LEU A O 1
ATOM 749 N N . GLU A 1 91 ? 7.576 0.814 -2.932 1.00 89.19 91 GLU A N 1
ATOM 750 C CA . GLU A 1 91 ? 8.148 1.140 -1.617 1.00 89.19 91 GLU A CA 1
ATOM 751 C C . GLU A 1 91 ? 7.405 2.309 -0.962 1.00 89.19 91 GLU A C 1
ATOM 753 O O . GLU A 1 91 ? 7.030 2.228 0.207 1.00 89.19 91 GLU A O 1
ATOM 758 N N . ASP A 1 92 ? 7.146 3.380 -1.719 1.00 82.75 92 ASP A N 1
ATOM 759 C CA . ASP A 1 92 ? 6.396 4.534 -1.229 1.00 82.75 92 ASP A CA 1
ATOM 760 C C . ASP A 1 92 ? 4.971 4.098 -0.831 1.00 82.75 92 ASP A C 1
ATOM 762 O O . ASP A 1 92 ? 4.526 4.356 0.288 1.00 82.75 92 ASP A O 1
ATOM 766 N N . LEU A 1 93 ? 4.264 3.351 -1.690 1.00 82.50 93 LEU A N 1
ATOM 767 C CA . LEU A 1 93 ? 2.931 2.803 -1.392 1.00 82.50 93 LEU A CA 1
ATOM 768 C C .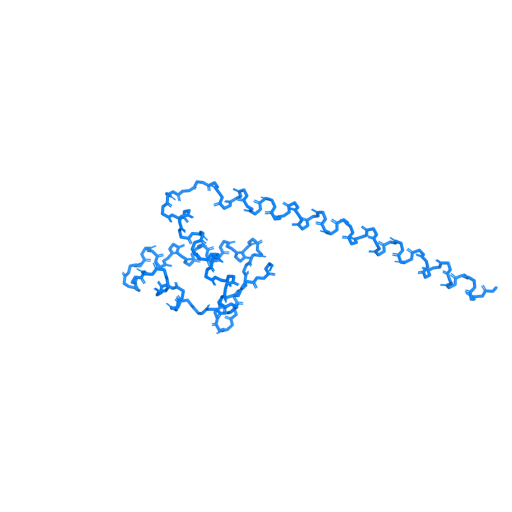 LEU A 1 93 ? 2.914 1.919 -0.131 1.00 82.50 93 LEU A C 1
ATOM 770 O O . LEU A 1 93 ? 1.929 1.936 0.616 1.00 82.50 93 LEU A O 1
ATOM 774 N N . GLU A 1 94 ? 3.971 1.146 0.112 1.00 87.25 94 GLU A N 1
ATOM 775 C CA . GLU A 1 94 ? 4.114 0.311 1.308 1.00 87.25 94 GLU A CA 1
ATOM 776 C C . GLU A 1 94 ? 4.387 1.152 2.554 1.00 87.25 94 GLU A C 1
ATOM 778 O O . GLU A 1 94 ? 3.722 0.963 3.573 1.00 87.25 94 GLU A O 1
ATOM 783 N N . ALA A 1 95 ? 5.276 2.145 2.459 1.00 82.44 95 ALA A N 1
ATOM 784 C CA . ALA A 1 95 ? 5.549 3.096 3.534 1.00 82.44 95 ALA A CA 1
ATOM 785 C C . ALA A 1 95 ? 4.287 3.873 3.948 1.00 82.44 95 ALA A C 1
ATOM 787 O O . ALA A 1 95 ? 4.077 4.155 5.129 1.00 82.44 95 ALA A O 1
ATOM 788 N N . PHE A 1 96 ? 3.401 4.163 2.991 1.00 76.12 96 PHE A N 1
ATOM 789 C CA . PHE A 1 96 ? 2.099 4.780 3.249 1.00 76.12 96 PHE A CA 1
ATOM 790 C C . PHE A 1 96 ? 1.020 3.791 3.737 1.00 76.12 96 PHE A C 1
ATOM 792 O O . PHE A 1 96 ? -0.090 4.216 4.085 1.00 76.12 96 PHE A O 1
ATOM 799 N N . GLY A 1 97 ? 1.312 2.488 3.805 1.00 81.00 97 GLY A N 1
ATOM 800 C CA . GLY A 1 97 ? 0.405 1.440 4.287 1.00 81.00 97 GLY A CA 1
ATOM 801 C C . GLY A 1 97 ? -0.764 1.148 3.344 1.00 81.00 97 GLY A C 1
ATOM 802 O O . GLY A 1 97 ? -1.868 0.848 3.801 1.00 81.00 97 GLY A O 1
ATOM 803 N N . ILE A 1 98 ? -0.555 1.317 2.038 1.00 83.50 98 ILE A N 1
ATOM 804 C CA . ILE A 1 98 ? -1.555 1.053 0.990 1.00 83.50 98 ILE A CA 1
ATOM 805 C C . ILE A 1 98 ? -1.389 -0.355 0.425 1.00 83.50 98 ILE A C 1
ATOM 807 O O . ILE A 1 98 ? -2.370 -1.041 0.118 1.00 83.50 98 ILE A O 1
ATOM 811 N N . VAL A 1 99 ? -0.138 -0.783 0.309 1.00 87.88 99 VAL A N 1
ATOM 812 C CA . VAL A 1 99 ? 0.245 -2.114 -0.148 1.00 87.88 99 VAL A CA 1
ATOM 813 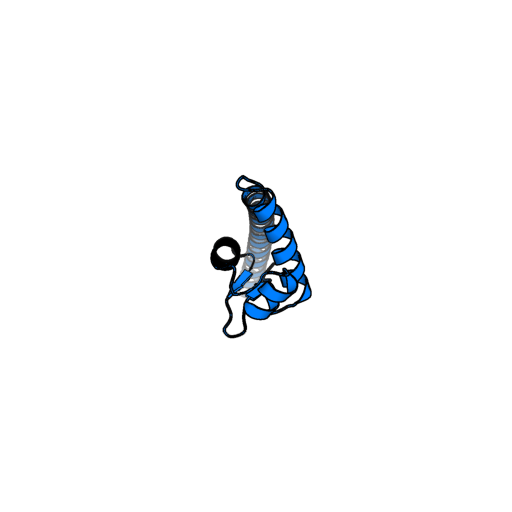C C . VAL A 1 99 ? 1.149 -2.763 0.889 1.00 87.88 99 VAL A C 1
ATOM 815 O O . VAL A 1 99 ? 1.669 -2.096 1.779 1.00 87.88 99 VAL A O 1
ATOM 818 N N . THR A 1 100 ? 1.341 -4.068 0.771 1.00 92.75 100 THR A N 1
ATOM 819 C CA . THR A 1 100 ? 2.338 -4.805 1.545 1.00 92.75 100 THR A CA 1
ATOM 820 C C . THR A 1 100 ? 3.073 -5.775 0.636 1.00 92.75 100 THR A C 1
ATOM 822 O O . THR A 1 100 ? 2.465 -6.408 -0.240 1.00 92.75 100 THR A O 1
ATOM 825 N N . SER A 1 101 ? 4.380 -5.881 0.837 1.00 93.25 101 SER A N 1
ATOM 826 C CA . SER A 1 101 ? 5.208 -6.907 0.227 1.00 93.25 101 SER A CA 1
ATOM 827 C C . SER A 1 101 ? 4.951 -8.262 0.894 1.00 93.25 101 SER A C 1
ATOM 829 O O . SER A 1 101 ? 4.810 -8.409 2.108 1.00 93.25 101 SER A O 1
ATOM 831 N N . THR A 1 102 ? 4.851 -9.297 0.071 1.00 91.69 102 THR A N 1
ATOM 832 C CA . THR A 1 102 ? 4.701 -10.690 0.491 1.00 91.69 102 THR A CA 1
ATOM 833 C C . THR A 1 102 ? 5.746 -11.536 -0.225 1.00 91.69 102 THR A C 1
ATOM 835 O O . THR A 1 102 ? 6.291 -11.130 -1.250 1.00 91.69 102 THR A O 1
ATOM 838 N N . GLN A 1 103 ? 5.963 -12.773 0.230 1.00 89.25 103 GLN A N 1
ATOM 839 C CA . GLN A 1 103 ? 6.841 -13.722 -0.474 1.00 89.25 103 GLN A CA 1
ATOM 840 C C . GLN A 1 103 ? 6.412 -13.998 -1.928 1.00 89.25 103 GLN A C 1
ATOM 842 O O . GLN A 1 103 ? 7.211 -14.491 -2.717 1.00 89.25 103 GLN A O 1
ATOM 847 N N . ARG A 1 104 ? 5.148 -13.722 -2.277 1.00 88.88 104 ARG A N 1
ATOM 848 C CA . ARG A 1 104 ? 4.573 -13.967 -3.608 1.00 88.88 104 ARG A CA 1
ATOM 849 C C . ARG A 1 104 ? 4.410 -12.694 -4.442 1.00 88.88 104 ARG A C 1
ATOM 851 O O . ARG A 1 104 ? 3.911 -12.790 -5.556 1.00 88.88 104 ARG A O 1
ATOM 858 N N . GLY A 1 105 ? 4.787 -11.528 -3.915 1.00 93.12 105 GLY A N 1
ATOM 859 C CA . GLY A 1 105 ? 4.587 -10.240 -4.575 1.00 93.12 105 GLY A CA 1
ATOM 860 C C . GLY A 1 105 ? 3.853 -9.220 -3.715 1.00 93.12 105 GLY A C 1
ATOM 861 O O . GLY A 1 105 ? 3.818 -9.326 -2.491 1.00 93.12 105 GLY A O 1
ATOM 862 N N . TRP A 1 106 ? 3.242 -8.243 -4.362 1.00 94.75 106 TRP A N 1
ATOM 863 C CA . TRP A 1 106 ? 2.581 -7.102 -3.749 1.00 94.75 106 TRP A CA 1
ATOM 864 C C . TRP A 1 106 ? 1.091 -7.349 -3.572 1.00 94.75 106 TRP A C 1
ATOM 866 O O . TRP A 1 106 ? 0.416 -7.870 -4.463 1.00 94.75 106 TRP A O 1
ATOM 876 N N . LYS A 1 107 ? 0.576 -6.955 -2.409 1.00 92.88 107 LYS A N 1
ATOM 877 C CA . LYS A 1 107 ? -0.834 -7.088 -2.048 1.00 92.88 107 LYS A CA 1
ATOM 878 C C . LYS A 1 107 ? -1.420 -5.740 -1.664 1.00 92.88 107 LYS A C 1
ATOM 880 O O . LYS A 1 107 ? -0.819 -5.001 -0.892 1.00 92.88 107 LYS A O 1
ATOM 885 N N . TRP A 1 108 ? -2.629 -5.465 -2.143 1.00 90.44 108 TRP A N 1
ATOM 886 C CA . TRP A 1 108 ? -3.432 -4.337 -1.679 1.00 90.44 108 TRP A CA 1
ATOM 887 C C . TRP A 1 108 ? -3.970 -4.590 -0.257 1.00 90.44 108 TRP A C 1
ATOM 889 O O . TRP A 1 108 ? -4.506 -5.668 0.020 1.00 90.44 108 TRP A O 1
ATOM 899 N N . VAL A 1 109 ? -3.820 -3.607 0.638 1.00 83.62 109 VAL A N 1
ATOM 900 C CA . VAL A 1 109 ? -4.197 -3.712 2.068 1.00 83.62 109 VAL A CA 1
ATOM 901 C C . VAL A 1 109 ? -5.411 -2.843 2.432 1.00 83.62 109 VAL A C 1
ATOM 903 O O . VAL A 1 109 ? -5.989 -3.027 3.499 1.00 83.62 109 VAL A O 1
ATOM 906 N N . GLY A 1 110 ? -5.805 -1.909 1.560 1.00 63.56 110 GLY A N 1
ATOM 907 C CA . GLY A 1 110 ? -6.886 -0.946 1.819 1.00 63.56 110 GLY A CA 1
ATOM 908 C C . GLY A 1 110 ? -8.308 -1.428 1.563 1.00 63.56 110 GLY A C 1
ATOM 909 O O . GLY A 1 110 ? -8.496 -2.471 0.901 1.00 63.56 110 GLY A O 1
#

pLDDT: mean 81.24, std 12.33, range [46.03, 95.12]

Sequence (110 aa):
MEIGKLREECRELRDDLKQKKIVLEKYESELKRYRSEAFLEDKFEGARKFNKEIIAILKRSGVIDSYRLLDELGIDLNEADLVKAISRQLEDLEAFGIVTSTQRGWKWVG

Secondary structure (DSSP, 8-state):
-HHHHHHHHHHHHHHHHHHHHHHHHHHHHHHHHHHHHHTTSSS-HHHHHHHHHHHHHHHHHSEE-HHHHHHHTT--TT-HHHHHHHHHHHHHHHHTTSEEEETTEEEE--

Radius of gyration: 20.88 Å; chains: 1; bounding box: 40×30×66 Å